Protein AF-A0A378QF52-F1 (afdb_monomer_lite)

Sequence (74 aa):
MSQASDTPSLMTFKEAYDILKHNADSLEQSQTLDIDNLVSVVEQSIDAYKVCQERINAVEQALKHAFDETALKN

pLDDT: mean 85.86, std 16.71, range [36.34, 98.38]

Organism: Moraxella lacunata (NCBI:txid477)

Foldseek 3Di:
DDDPPPDQDPDDLVRLVVLLVVLVVCCVPDPDDPPVCVVVSVVSNVVSVVNNVVVVVVVVVVVVVVVVVVVVVD

InterPro domains:
  IPR037004 Exonuclease VII, small subunit superfamily [G3DSA:1.10.287.1040] (8-73)
  IPR037004 Exonuclease VII, small subunit superfamily [SSF116842] (10-69)

Secondary structure (DSSP, 8-state):
------S--S--HHHHHHHHHHHHHHHHH-SS--HHHHHHHHHHHHHHHHHHHHHHHHHHHHHHHHHHHHHTT-

Structure (mmCIF, N/CA/C/O backbone):
data_AF-A0A378QF52-F1
#
_entry.id   AF-A0A378QF52-F1
#
loop_
_atom_site.group_PDB
_atom_site.id
_atom_site.type_symbol
_atom_site.label_atom_id
_atom_site.label_alt_id
_atom_site.label_comp_id
_atom_site.label_asym_id
_atom_site.label_entity_id
_atom_site.label_seq_id
_atom_site.pdbx_PDB_ins_code
_atom_site.Cartn_x
_atom_site.Cartn_y
_atom_site.Cartn_z
_atom_site.occupancy
_atom_site.B_iso_or_equiv
_atom_site.auth_seq_id
_atom_site.auth_comp_id
_atom_site.auth_asym_id
_atom_site.auth_atom_id
_atom_site.pdbx_PDB_model_num
ATOM 1 N N . MET A 1 1 ? -17.231 -16.036 -15.402 1.00 36.34 1 MET A N 1
ATOM 2 C CA . MET A 1 1 ? -16.146 -15.283 -16.065 1.00 36.34 1 MET A CA 1
ATOM 3 C C . MET A 1 1 ? -16.057 -13.955 -15.332 1.00 36.34 1 MET A C 1
ATOM 5 O O . MET A 1 1 ? -16.908 -13.109 -15.558 1.00 36.34 1 MET A O 1
ATOM 9 N N . SER A 1 2 ? -15.145 -13.835 -14.365 1.00 42.53 2 SER A N 1
ATOM 10 C CA . SER A 1 2 ? -14.988 -12.633 -13.534 1.00 42.53 2 SER A CA 1
ATOM 11 C C . SER A 1 2 ? -13.700 -11.935 -13.939 1.00 42.53 2 SER A C 1
ATOM 13 O O . SER A 1 2 ? -12.622 -12.461 -13.696 1.00 42.53 2 SER A O 1
ATOM 15 N N . GLN A 1 3 ? -13.827 -10.786 -14.587 1.00 44.03 3 GLN A N 1
ATOM 16 C CA . GLN A 1 3 ? -12.741 -9.846 -14.8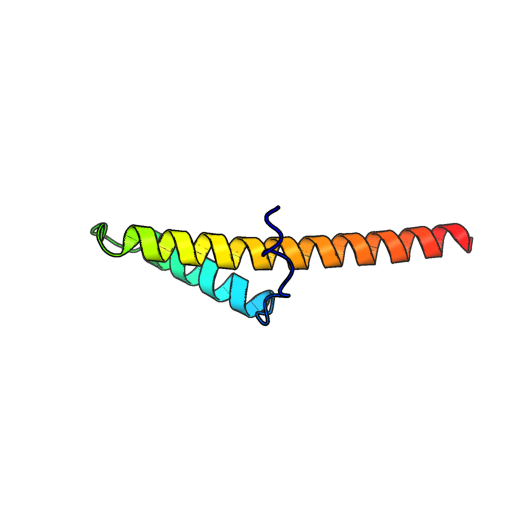40 1.00 44.03 3 GLN A CA 1
ATOM 17 C C . GLN A 1 3 ? -13.258 -8.499 -14.330 1.00 44.03 3 GLN A C 1
ATOM 19 O O . GLN A 1 3 ? -14.094 -7.872 -14.973 1.00 44.03 3 GLN A O 1
ATOM 24 N N . ALA A 1 4 ? -12.864 -8.137 -13.109 1.00 46.28 4 ALA A N 1
ATOM 25 C CA . ALA A 1 4 ? -13.222 -6.876 -12.450 1.00 46.28 4 ALA A CA 1
ATOM 26 C C . ALA A 1 4 ? -12.016 -6.285 -11.695 1.00 46.28 4 ALA A C 1
ATOM 28 O O . ALA A 1 4 ? -12.183 -5.629 -10.673 1.00 46.28 4 ALA A O 1
ATOM 29 N N . SER A 1 5 ? -10.799 -6.564 -12.166 1.00 47.75 5 SER A N 1
ATOM 30 C CA . SER A 1 5 ? -9.549 -6.207 -11.479 1.00 47.75 5 SER A CA 1
ATOM 31 C C . SER A 1 5 ? -8.641 -5.246 -12.254 1.00 47.75 5 SER A C 1
ATOM 33 O O . SER A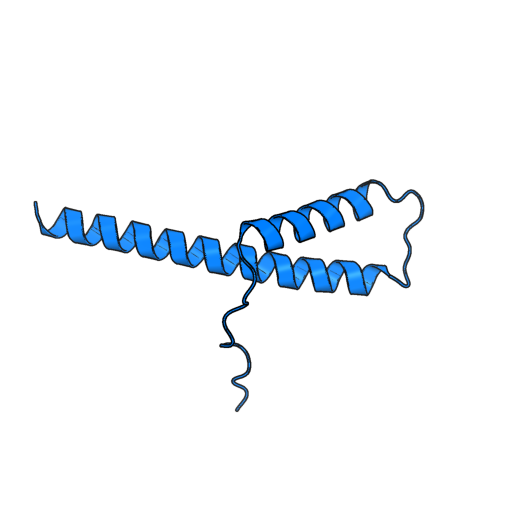 1 5 ? -7.631 -4.835 -11.702 1.00 47.75 5 SER A O 1
ATOM 35 N N . ASP A 1 6 ? -9.011 -4.822 -13.467 1.00 48.00 6 ASP A N 1
ATOM 36 C CA . ASP A 1 6 ? -8.150 -3.985 -14.326 1.00 48.00 6 ASP A CA 1
ATOM 37 C C . ASP A 1 6 ? -8.573 -2.505 -14.380 1.00 48.00 6 ASP A C 1
ATOM 39 O O . ASP A 1 6 ? -8.334 -1.814 -15.371 1.00 48.00 6 ASP A O 1
ATOM 43 N N . THR A 1 7 ? -9.208 -1.979 -13.328 1.00 48.78 7 THR A N 1
ATOM 44 C CA . THR A 1 7 ? -9.329 -0.519 -13.197 1.00 48.78 7 THR A CA 1
ATOM 45 C C . THR A 1 7 ? -8.042 -0.007 -12.556 1.00 48.78 7 THR A C 1
ATOM 47 O O . THR A 1 7 ? -7.821 -0.308 -11.381 1.00 48.78 7 THR A O 1
ATOM 50 N N . PRO A 1 8 ? -7.193 0.763 -13.265 1.00 56.22 8 PRO A N 1
ATOM 51 C CA . PRO A 1 8 ? -6.006 1.342 -12.655 1.00 56.22 8 PRO A CA 1
ATOM 52 C C . PRO A 1 8 ? -6.445 2.212 -11.481 1.00 56.22 8 PRO A C 1
ATOM 54 O O . PRO A 1 8 ? -7.216 3.160 -11.651 1.00 56.22 8 PRO A O 1
ATOM 57 N N . SER A 1 9 ? -5.973 1.869 -10.282 1.00 64.25 9 SER A N 1
ATOM 58 C CA . SER A 1 9 ? -6.225 2.683 -9.101 1.00 64.25 9 SER A CA 1
ATOM 59 C C . SER A 1 9 ? -5.671 4.083 -9.369 1.00 64.25 9 SER A C 1
ATOM 61 O O . SER A 1 9 ? -4.481 4.244 -9.651 1.00 64.25 9 SER A O 1
ATOM 63 N N . LEU A 1 10 ? -6.539 5.100 -9.322 1.00 81.81 10 LEU A N 1
ATOM 64 C CA . LEU A 1 10 ? -6.159 6.510 -9.509 1.00 81.81 10 LEU A CA 1
ATOM 65 C C . LEU A 1 10 ? -5.196 7.002 -8.414 1.00 81.81 10 LEU A C 1
ATOM 67 O O . LEU A 1 10 ? -4.639 8.089 -8.523 1.00 81.81 10 LEU A O 1
ATOM 71 N N . MET A 1 11 ? -4.996 6.192 -7.376 1.00 91.81 11 MET A N 1
ATOM 72 C CA . MET A 1 11 ? -4.121 6.452 -6.250 1.00 91.81 11 MET A CA 1
ATOM 73 C C . MET A 1 11 ? -2.641 6.273 -6.619 1.00 91.81 11 MET A C 1
ATOM 75 O O . MET A 1 11 ? -2.225 5.302 -7.268 1.00 91.81 11 MET A O 1
ATOM 79 N N . THR A 1 12 ? -1.820 7.220 -6.176 1.00 95.81 12 THR A N 1
ATOM 80 C CA . THR A 1 12 ? -0.361 7.156 -6.292 1.00 95.81 12 THR A CA 1
ATOM 81 C C . THR A 1 12 ? 0.246 6.260 -5.209 1.00 95.81 12 THR A C 1
ATOM 83 O O . THR A 1 12 ? -0.369 5.997 -4.177 1.00 95.81 12 THR A O 1
ATOM 86 N N . PHE A 1 13 ? 1.501 5.831 -5.406 1.00 96.69 13 PHE A N 1
ATOM 87 C CA . PHE A 1 13 ? 2.242 5.088 -4.377 1.00 96.69 13 PHE A CA 1
ATOM 88 C C . PHE A 1 13 ? 2.309 5.858 -3.053 1.00 96.69 13 PHE A C 1
ATOM 90 O O . PHE A 1 13 ? 2.115 5.274 -1.994 1.00 96.69 13 PHE A O 1
ATOM 97 N N . LYS A 1 14 ? 2.570 7.173 -3.110 1.00 97.56 14 LYS A N 1
ATOM 98 C CA . LYS A 1 14 ? 2.711 7.998 -1.908 1.00 97.56 14 LYS A CA 1
ATOM 99 C C . LYS A 1 14 ? 1.413 8.029 -1.106 1.00 97.56 14 LYS A C 1
ATOM 101 O O . LYS A 1 14 ? 1.447 7.810 0.096 1.00 97.56 14 LYS A O 1
ATOM 106 N N . GLU A 1 15 ? 0.288 8.285 -1.765 1.00 97.81 15 GLU A N 1
ATOM 107 C CA . GLU A 1 15 ? -1.008 8.342 -1.086 1.00 97.81 15 GLU A CA 1
ATOM 108 C C . GLU A 1 15 ? -1.360 6.982 -0.471 1.00 97.81 15 GLU A C 1
ATOM 110 O O . GLU A 1 15 ? -1.806 6.921 0.671 1.00 97.81 15 GLU A O 1
ATOM 115 N N . ALA A 1 16 ? -1.125 5.884 -1.200 1.00 97.69 16 ALA A N 1
ATOM 116 C CA . ALA A 1 16 ? -1.360 4.532 -0.698 1.00 97.69 16 ALA A CA 1
ATOM 117 C C . ALA A 1 16 ? -0.482 4.214 0.520 1.00 97.69 16 ALA A C 1
ATOM 119 O O . ALA A 1 16 ? -0.964 3.714 1.537 1.00 97.69 16 ALA A O 1
ATOM 120 N N . TYR A 1 17 ? 0.800 4.568 0.454 1.00 98.19 17 TYR A N 1
ATOM 121 C CA . TYR A 1 17 ? 1.724 4.411 1.568 1.00 98.19 17 TYR A CA 1
ATOM 122 C C . TYR A 1 17 ? 1.300 5.229 2.793 1.00 98.19 17 TYR A C 1
ATOM 124 O O . TYR A 1 17 ? 1.341 4.709 3.906 1.00 98.19 17 TYR A O 1
ATOM 132 N N . ASP A 1 18 ? 0.853 6.473 2.601 1.00 98.38 18 ASP A N 1
ATOM 133 C CA . ASP A 1 18 ? 0.398 7.335 3.694 1.00 98.38 18 ASP A CA 1
ATOM 134 C C . ASP A 1 18 ? -0.819 6.725 4.418 1.00 98.38 18 ASP A C 1
ATOM 136 O O . ASP A 1 18 ? -0.842 6.708 5.650 1.00 98.38 18 ASP A O 1
ATOM 140 N N . ILE A 1 19 ? -1.786 6.152 3.683 1.00 97.62 19 ILE A N 1
ATOM 141 C CA . ILE A 1 19 ? -2.921 5.421 4.282 1.00 97.62 19 ILE A CA 1
ATOM 142 C C . ILE A 1 19 ? -2.433 4.202 5.062 1.00 97.62 19 ILE A C 1
ATOM 144 O O . ILE A 1 19 ? -2.806 4.015 6.220 1.00 97.62 19 ILE A O 1
ATOM 148 N N . LEU A 1 20 ? -1.583 3.378 4.446 1.00 96.81 20 LEU A N 1
ATOM 149 C CA . LEU A 1 20 ? -1.082 2.162 5.080 1.00 96.81 20 LEU A CA 1
ATOM 150 C C . LEU A 1 20 ? -0.329 2.481 6.378 1.00 96.81 20 LEU A C 1
ATOM 152 O O . LEU A 1 20 ? -0.535 1.820 7.396 1.00 96.81 20 LEU A O 1
ATOM 156 N N . LYS A 1 21 ? 0.509 3.523 6.354 1.00 97.81 21 LYS A N 1
ATOM 157 C CA . LYS A 1 21 ? 1.261 3.986 7.520 1.00 97.81 21 LYS A CA 1
ATOM 158 C C . LYS A 1 21 ? 0.332 4.517 8.609 1.00 97.81 21 LYS A C 1
ATOM 160 O O . LYS A 1 21 ? 0.472 4.116 9.759 1.00 97.81 21 LYS A O 1
ATOM 165 N N . HIS A 1 22 ? -0.636 5.357 8.248 1.00 96.44 22 HIS A N 1
ATOM 166 C CA . HIS A 1 22 ? -1.607 5.898 9.195 1.00 96.44 22 HIS A CA 1
ATOM 167 C C . HIS A 1 22 ? -2.426 4.803 9.892 1.00 96.44 22 HIS A C 1
ATOM 169 O O . HIS A 1 22 ? -2.605 4.845 11.111 1.00 96.44 22 HIS A O 1
ATOM 175 N N . ASN A 1 23 ? -2.894 3.808 9.138 1.00 95.31 23 ASN A N 1
ATOM 176 C CA . ASN A 1 23 ? -3.671 2.701 9.685 1.00 95.31 23 ASN A CA 1
ATOM 177 C C . ASN A 1 23 ? -2.827 1.834 10.625 1.00 95.31 23 ASN A C 1
ATOM 179 O O . ASN A 1 23 ? -3.289 1.488 11.710 1.00 95.31 23 ASN A O 1
ATOM 183 N N . ALA A 1 24 ? -1.582 1.527 10.245 1.00 94.31 24 ALA A N 1
ATOM 184 C CA . ALA A 1 24 ? -0.655 0.793 11.103 1.00 94.31 24 ALA A CA 1
ATOM 185 C C . ALA A 1 24 ? -0.379 1.548 12.413 1.00 94.31 24 ALA A C 1
ATOM 187 O O . ALA A 1 24 ? -0.526 0.975 13.490 1.00 94.31 24 ALA A O 1
ATOM 188 N N . ASP A 1 25 ? -0.076 2.847 12.327 1.00 94.31 25 ASP A N 1
ATOM 189 C CA . ASP A 1 25 ? 0.172 3.689 13.501 1.00 94.31 25 ASP A CA 1
ATOM 190 C C . ASP A 1 25 ? -1.059 3.750 14.416 1.00 94.31 25 ASP A C 1
ATOM 192 O O . ASP A 1 25 ? -0.941 3.655 15.638 1.00 94.31 25 ASP A O 1
ATOM 196 N N . SER A 1 26 ? -2.255 3.849 13.832 1.00 90.75 26 SER A N 1
ATOM 197 C CA . SER A 1 26 ? -3.513 3.876 14.583 1.00 90.75 26 SER A CA 1
ATOM 198 C C . SER A 1 26 ? -3.773 2.555 15.311 1.00 90.75 26 SER A C 1
ATOM 200 O O . SER A 1 26 ? -4.187 2.568 16.470 1.00 90.75 26 SER A O 1
ATOM 202 N N . LEU A 1 27 ? -3.500 1.413 14.671 1.00 89.44 27 LEU A N 1
ATOM 203 C CA . LEU A 1 27 ? -3.644 0.091 15.287 1.00 89.44 27 LEU A CA 1
ATOM 204 C C . LEU A 1 27 ? -2.634 -0.128 16.420 1.00 89.44 27 LEU A C 1
ATOM 206 O O . LEU A 1 27 ? -3.004 -0.657 17.465 1.00 89.44 27 LEU A O 1
ATOM 210 N N . GLU A 1 28 ? -1.384 0.305 16.243 1.00 89.25 28 GLU A N 1
ATOM 211 C CA . GLU A 1 28 ? -0.334 0.187 17.263 1.00 89.25 28 GLU A CA 1
ATOM 212 C C . GLU A 1 28 ? -0.597 1.071 18.491 1.00 89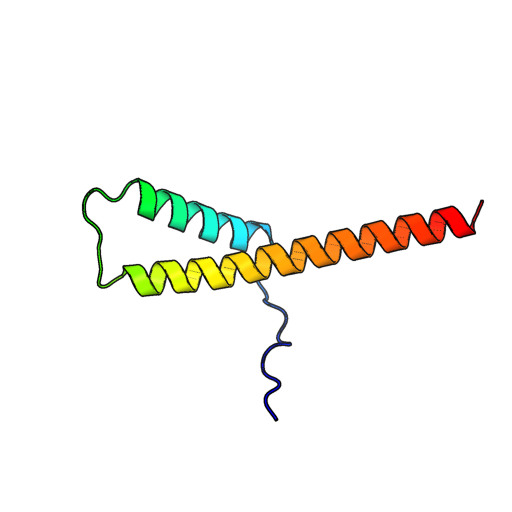.25 28 GLU A C 1
ATOM 214 O O . GLU A 1 28 ? -0.312 0.671 19.620 1.00 89.25 28 GLU A O 1
ATOM 219 N N . GLN A 1 29 ? -1.137 2.275 18.287 1.00 88.25 29 GLN A N 1
ATOM 220 C CA . GLN A 1 29 ? -1.365 3.252 19.359 1.00 88.25 29 GLN A CA 1
ATOM 221 C C . GLN A 1 29 ? -2.702 3.065 20.092 1.00 88.25 29 GLN A C 1
ATOM 223 O O . GLN A 1 29 ? -2.913 3.653 21.158 1.00 88.25 29 GLN A O 1
ATOM 228 N N . SER A 1 30 ? -3.613 2.255 19.549 1.00 81.25 30 SER A N 1
ATOM 229 C CA . SER A 1 30 ? -4.934 2.029 20.134 1.00 81.25 30 SER A CA 1
ATOM 230 C C . SER A 1 30 ? -4.844 1.184 21.410 1.00 81.25 30 SER A C 1
ATOM 232 O O . SER A 1 30 ? -4.627 -0.022 21.365 1.00 81.25 30 SER A O 1
ATOM 234 N N . GLN A 1 31 ? -5.058 1.813 22.574 1.00 74.69 31 GLN A N 1
ATOM 235 C CA . GLN A 1 31 ? -5.065 1.133 23.885 1.00 74.69 31 GLN A CA 1
ATOM 236 C C . GLN A 1 31 ? -6.238 0.155 24.053 1.00 74.69 31 GLN A C 1
ATOM 238 O O . GLN A 1 31 ? -6.151 -0.799 24.825 1.00 74.69 31 GLN A O 1
ATOM 243 N N . THR A 1 32 ? -7.337 0.393 23.340 1.00 79.06 32 THR A N 1
ATOM 244 C CA . THR A 1 32 ? -8.519 -0.469 23.305 1.00 79.06 32 THR A CA 1
ATOM 245 C C . THR A 1 32 ? -8.837 -0.789 21.856 1.00 79.06 32 THR A C 1
ATOM 247 O O . THR A 1 32 ? -9.035 0.127 21.060 1.00 79.06 32 THR A O 1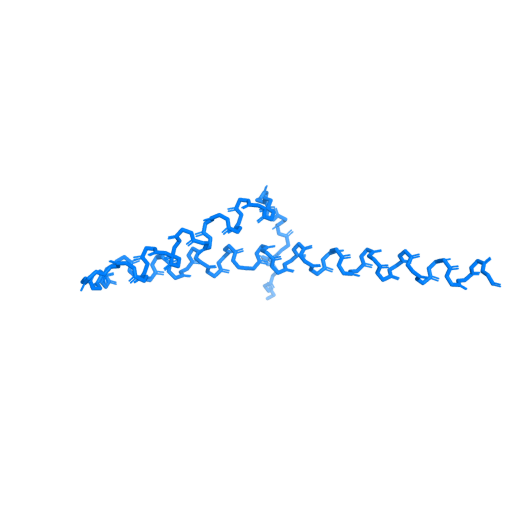
ATOM 250 N N . LEU A 1 33 ? -8.884 -2.077 21.518 1.00 75.44 33 LEU A N 1
ATOM 251 C CA . LEU A 1 33 ? -9.202 -2.518 20.165 1.00 75.44 33 LEU A CA 1
ATOM 252 C C . LEU A 1 33 ? -10.667 -2.182 19.842 1.00 75.44 33 LEU A C 1
ATOM 254 O O . LEU A 1 33 ? -11.579 -2.736 20.458 1.00 75.44 33 LEU A O 1
ATOM 258 N N . ASP A 1 34 ? -10.888 -1.290 18.880 1.00 81.94 34 ASP A N 1
ATOM 259 C CA . ASP A 1 34 ? -12.217 -0.992 18.345 1.00 81.94 34 ASP A CA 1
ATOM 260 C C . ASP A 1 34 ? -12.596 -2.059 17.309 1.00 81.94 34 ASP A C 1
ATOM 262 O O . ASP A 1 34 ? -12.233 -1.974 16.135 1.00 81.94 34 ASP A O 1
ATOM 266 N N . ILE A 1 35 ? -13.273 -3.112 17.774 1.00 83.06 35 ILE A N 1
ATOM 267 C CA . ILE A 1 35 ? -13.632 -4.281 16.957 1.00 83.06 35 ILE A CA 1
ATOM 268 C C . ILE A 1 35 ? -14.564 -3.891 15.802 1.00 83.06 35 ILE A C 1
ATOM 270 O O . ILE A 1 35 ? -14.441 -4.461 14.717 1.00 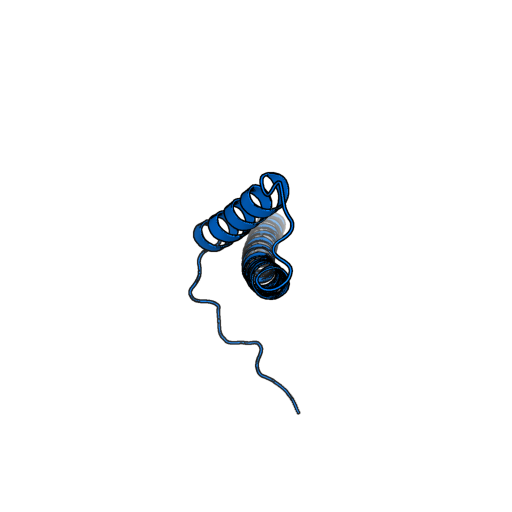83.06 35 ILE A O 1
ATOM 274 N N . ASP A 1 36 ? -15.448 -2.912 16.009 1.00 87.62 36 ASP A N 1
ATOM 275 C CA . ASP A 1 36 ? -16.442 -2.508 15.010 1.00 87.62 36 ASP A CA 1
ATOM 276 C C . ASP A 1 36 ? -15.769 -1.838 13.804 1.00 87.62 36 ASP A C 1
ATOM 278 O O . ASP A 1 36 ? -16.155 -2.074 12.657 1.00 87.62 36 ASP A O 1
ATOM 282 N N . ASN A 1 37 ? -14.708 -1.062 14.045 1.00 86.12 37 ASN A N 1
ATOM 283 C CA . ASN A 1 37 ? -13.944 -0.400 12.986 1.00 86.12 37 ASN A CA 1
ATOM 284 C C . ASN A 1 37 ? -12.732 -1.203 12.491 1.00 86.12 37 ASN A C 1
ATOM 286 O O . ASN A 1 37 ? -12.185 -0.888 11.431 1.00 86.12 37 ASN A O 1
ATOM 290 N N . LEU A 1 38 ? -12.326 -2.260 13.202 1.00 89.81 38 LEU A N 1
ATOM 291 C CA . LEU A 1 38 ? -11.132 -3.043 12.877 1.00 89.81 38 LEU A CA 1
ATOM 292 C C . LEU A 1 38 ? -11.164 -3.598 11.450 1.00 89.81 38 LEU A C 1
ATOM 294 O O . LEU A 1 38 ? -10.181 -3.480 10.722 1.00 89.81 38 LEU A O 1
ATOM 298 N N . VAL A 1 39 ? -12.291 -4.187 11.040 1.00 91.69 39 VAL A N 1
ATOM 299 C CA . VAL A 1 39 ? -12.424 -4.790 9.704 1.00 91.69 39 VAL A CA 1
ATOM 300 C C . VAL A 1 39 ? -12.264 -3.729 8.615 1.00 91.69 39 VAL A C 1
ATOM 302 O O . VAL A 1 39 ? -11.501 -3.938 7.677 1.00 91.69 39 VAL A O 1
ATOM 305 N N . SER A 1 40 ? -12.885 -2.560 8.791 1.00 92.75 40 SER A N 1
ATOM 306 C CA . SER A 1 40 ? -12.777 -1.442 7.846 1.00 92.75 40 SER A CA 1
ATOM 307 C C .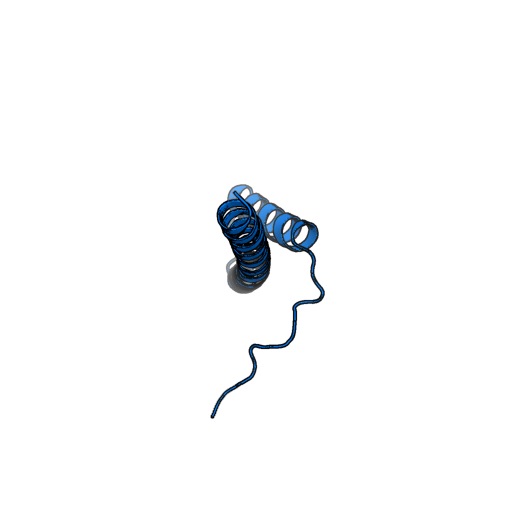 SER A 1 40 ? -11.336 -0.940 7.708 1.00 92.75 40 SER A C 1
ATOM 309 O O . SER A 1 40 ? -10.851 -0.732 6.595 1.00 92.75 40 SER A O 1
ATOM 311 N N . VAL A 1 41 ? -10.610 -0.799 8.824 1.00 93.19 41 VAL A N 1
ATOM 312 C CA . VAL A 1 41 ? -9.194 -0.390 8.809 1.00 93.19 41 VAL A CA 1
ATOM 313 C C . VAL A 1 41 ? -8.329 -1.429 8.094 1.00 93.19 41 VAL A C 1
ATOM 315 O O . VAL A 1 41 ? -7.442 -1.074 7.314 1.00 93.19 41 VAL A O 1
ATOM 318 N N . VAL A 1 42 ? -8.586 -2.718 8.324 1.00 93.50 42 VAL A N 1
ATOM 319 C CA . VAL A 1 42 ? -7.847 -3.807 7.672 1.00 93.50 42 VAL A CA 1
ATOM 320 C C . VAL A 1 42 ? -8.121 -3.836 6.168 1.00 93.50 42 VAL A C 1
ATOM 322 O O . VAL A 1 42 ? -7.172 -3.935 5.393 1.00 93.50 42 VAL A O 1
ATOM 325 N N . GLU A 1 43 ? -9.373 -3.691 5.736 1.00 95.25 43 GLU A N 1
ATOM 326 C CA . GLU A 1 43 ? -9.740 -3.639 4.314 1.00 95.25 43 GLU A CA 1
ATOM 327 C C . GLU A 1 43 ? -9.063 -2.465 3.599 1.00 95.25 43 GLU A C 1
ATOM 329 O O . GLU A 1 43 ? -8.382 -2.666 2.590 1.00 95.25 43 GLU A O 1
ATOM 334 N N . GLN A 1 44 ? -9.136 -1.263 4.180 1.00 95.62 44 GLN A N 1
ATOM 335 C CA . GLN A 1 44 ? -8.444 -0.080 3.656 1.00 95.62 44 GLN A CA 1
ATOM 336 C C . GLN A 1 44 ? -6.929 -0.295 3.563 1.00 95.62 44 GLN A C 1
ATOM 338 O O . GLN A 1 44 ? -6.293 0.113 2.590 1.00 95.62 44 GLN A O 1
ATOM 343 N N . SER A 1 45 ? -6.342 -0.963 4.557 1.00 96.81 45 SER A N 1
ATOM 344 C CA . SER A 1 45 ? -4.910 -1.276 4.569 1.00 96.81 45 SER A CA 1
ATOM 345 C C . SER A 1 45 ? -4.535 -2.277 3.477 1.00 96.81 45 SER A C 1
ATOM 347 O O . SER A 1 45 ? -3.519 -2.103 2.809 1.00 96.81 45 SER A O 1
ATOM 349 N N . ILE A 1 46 ? -5.357 -3.306 3.253 1.00 97.00 46 ILE A N 1
ATOM 350 C CA . ILE A 1 46 ? -5.146 -4.293 2.188 1.00 97.00 46 ILE A CA 1
ATOM 351 C C . ILE A 1 46 ? -5.217 -3.622 0.814 1.00 97.00 46 ILE A C 1
ATOM 353 O O . ILE A 1 46 ? -4.379 -3.900 -0.045 1.00 97.00 46 ILE A O 1
ATOM 357 N N . ASP A 1 47 ? -6.182 -2.736 0.596 1.00 96.38 47 ASP A N 1
ATOM 358 C CA . ASP A 1 47 ? -6.330 -2.062 -0.692 1.00 96.38 47 ASP A CA 1
ATOM 359 C C . ASP A 1 47 ? -5.195 -1.067 -0.952 1.00 96.38 47 ASP A C 1
ATOM 361 O O . ASP A 1 47 ? -4.613 -1.074 -2.040 1.00 96.38 47 ASP A O 1
ATOM 365 N N . ALA A 1 48 ? -4.781 -0.302 0.060 1.00 97.38 48 ALA A N 1
ATOM 366 C CA . ALA A 1 48 ? -3.601 0.554 -0.034 1.00 97.38 48 ALA A CA 1
ATOM 367 C C . ALA A 1 48 ? -2.318 -0.263 -0.292 1.00 97.38 48 ALA A C 1
ATOM 369 O O . ALA A 1 48 ? -1.504 0.089 -1.147 1.00 97.38 48 ALA A O 1
ATOM 370 N N . TYR A 1 49 ? -2.160 -1.408 0.379 1.00 97.75 49 TYR A N 1
ATOM 371 C CA . TYR A 1 49 ? -1.037 -2.319 0.156 1.00 97.75 49 TYR A CA 1
ATOM 372 C C . TYR A 1 49 ? -0.982 -2.845 -1.286 1.00 97.75 49 TYR A C 1
ATOM 374 O O . TYR A 1 49 ? 0.094 -2.846 -1.887 1.00 97.75 49 TYR A O 1
ATOM 382 N N . LYS A 1 50 ? -2.120 -3.247 -1.871 1.00 97.38 50 LYS A N 1
ATOM 383 C CA . LYS A 1 50 ? -2.173 -3.708 -3.271 1.00 97.38 50 LYS A CA 1
ATOM 384 C C . LYS A 1 50 ? -1.691 -2.628 -4.237 1.00 97.38 50 LYS A C 1
ATOM 386 O O . LYS A 1 50 ? -0.911 -2.935 -5.134 1.00 97.38 50 LYS A O 1
ATOM 391 N N . VAL A 1 51 ? -2.089 -1.370 -4.027 1.00 97.19 51 VAL A N 1
ATOM 392 C CA . VAL A 1 51 ? -1.608 -0.243 -4.845 1.00 97.19 51 VAL A CA 1
ATOM 393 C C . VAL A 1 51 ? -0.098 -0.071 -4.690 1.00 97.19 51 VAL A C 1
ATOM 395 O O . VAL A 1 51 ? 0.612 0.050 -5.688 1.00 97.19 51 VAL A O 1
ATOM 398 N N . CYS A 1 52 ? 0.423 -0.106 -3.460 1.00 97.69 52 CYS A N 1
ATOM 399 C CA . CYS A 1 52 ? 1.867 -0.049 -3.222 1.00 97.69 52 CYS A CA 1
ATOM 400 C C . CYS A 1 52 ? 2.611 -1.155 -3.984 1.00 97.69 52 CYS A C 1
ATOM 402 O O . CYS A 1 52 ? 3.593 -0.875 -4.673 1.00 97.69 52 CYS A O 1
ATOM 404 N N . GLN A 1 53 ? 2.118 -2.392 -3.899 1.00 97.81 53 GLN A N 1
ATOM 405 C CA . GLN A 1 53 ? 2.700 -3.546 -4.577 1.00 97.81 53 GLN A CA 1
ATOM 406 C C . GLN A 1 53 ? 2.664 -3.394 -6.102 1.00 97.81 53 GLN A C 1
ATOM 408 O O . GLN A 1 53 ? 3.681 -3.605 -6.758 1.00 97.81 53 GLN A O 1
ATOM 413 N N . GLU A 1 54 ? 1.531 -2.986 -6.675 1.00 96.75 54 GLU A N 1
ATOM 414 C CA . GLU A 1 54 ? 1.388 -2.770 -8.119 1.00 96.75 54 GLU A CA 1
ATOM 415 C C . GLU A 1 54 ? 2.405 -1.744 -8.636 1.00 96.75 54 GLU A C 1
ATOM 417 O O . GLU A 1 54 ? 3.082 -1.974 -9.641 1.00 96.75 54 GLU A O 1
ATOM 422 N N . ARG A 1 55 ? 2.563 -0.622 -7.923 1.00 95.69 55 ARG A N 1
ATOM 423 C CA . ARG A 1 55 ? 3.501 0.438 -8.313 1.00 95.69 55 ARG A CA 1
ATOM 424 C C . ARG A 1 55 ? 4.959 -0.004 -8.191 1.00 95.69 55 ARG A C 1
ATOM 426 O O . ARG A 1 55 ? 5.741 0.317 -9.082 1.00 95.69 55 ARG A O 1
ATOM 433 N N . ILE A 1 56 ? 5.320 -0.760 -7.151 1.00 97.50 56 ILE A N 1
ATOM 434 C CA . ILE A 1 56 ? 6.667 -1.342 -7.017 1.00 97.50 56 ILE A CA 1
ATOM 435 C C . ILE A 1 56 ? 6.939 -2.309 -8.172 1.00 97.50 56 ILE A C 1
ATOM 437 O O . ILE A 1 56 ? 7.948 -2.164 -8.858 1.00 97.50 56 ILE A O 1
ATOM 441 N N . ASN A 1 57 ? 6.008 -3.221 -8.457 1.00 97.00 57 ASN A N 1
ATOM 442 C CA . ASN A 1 57 ? 6.148 -4.187 -9.545 1.00 97.00 57 ASN A CA 1
ATOM 443 C C . ASN A 1 57 ? 6.326 -3.496 -10.906 1.00 97.00 57 ASN A C 1
ATOM 445 O O . ASN A 1 57 ? 7.120 -3.947 -11.731 1.00 97.00 57 ASN A O 1
ATOM 449 N N . ALA A 1 58 ? 5.607 -2.398 -11.153 1.00 95.88 58 ALA A N 1
ATOM 450 C CA . ALA A 1 58 ? 5.758 -1.617 -12.378 1.00 95.88 58 ALA A CA 1
ATOM 451 C C . ALA A 1 58 ? 7.154 -0.975 -12.487 1.00 95.88 58 ALA A C 1
ATOM 453 O O . ALA A 1 58 ? 7.750 -0.976 -13.565 1.00 95.88 58 ALA A O 1
ATOM 454 N N . VAL A 1 59 ? 7.703 -0.468 -11.376 1.00 96.62 59 VAL A N 1
ATOM 455 C CA . VAL A 1 59 ? 9.071 0.075 -11.326 1.00 96.62 59 VAL A CA 1
ATOM 456 C C . VAL A 1 59 ? 10.103 -1.022 -11.570 1.00 96.62 59 VAL A C 1
ATOM 458 O O . VAL A 1 59 ? 11.005 -0.832 -12.382 1.00 96.62 59 VAL A O 1
ATOM 461 N N . GLU A 1 60 ? 9.963 -2.181 -10.927 1.00 97.12 60 GLU A N 1
ATOM 462 C CA . GLU A 1 60 ? 10.861 -3.323 -11.130 1.00 97.12 60 GLU A CA 1
ATOM 463 C C . GLU A 1 60 ? 10.875 -3.782 -12.594 1.00 97.12 60 GLU A C 1
ATOM 465 O O . GLU A 1 60 ? 11.945 -3.996 -13.168 1.00 97.12 60 GLU A O 1
ATOM 470 N N . GLN A 1 61 ? 9.703 -3.864 -13.230 1.00 96.50 61 GLN A N 1
ATOM 471 C CA . GLN A 1 61 ? 9.582 -4.204 -14.649 1.00 96.50 61 GLN A CA 1
ATOM 472 C C . GLN A 1 61 ? 10.243 -3.157 -15.552 1.00 96.50 61 GLN A C 1
ATOM 474 O O . GLN A 1 61 ? 10.984 -3.521 -16.467 1.00 96.50 61 GLN A O 1
ATOM 479 N N . ALA A 1 62 ? 10.026 -1.867 -15.282 1.00 95.69 62 ALA A N 1
ATOM 480 C CA . ALA A 1 62 ? 10.636 -0.785 -16.051 1.00 95.69 62 ALA A CA 1
ATOM 481 C C . ALA A 1 62 ? 12.169 -0.786 -15.930 1.00 95.69 62 ALA A C 1
ATOM 483 O O . ALA A 1 62 ? 12.869 -0.646 -16.933 1.00 95.69 62 ALA A O 1
ATOM 484 N N . LEU A 1 63 ? 12.697 -1.001 -14.720 1.00 96.38 63 LEU A N 1
ATOM 485 C CA . LEU A 1 63 ? 14.138 -1.110 -14.480 1.00 96.38 63 LEU A CA 1
ATOM 486 C C . LEU A 1 63 ? 14.732 -2.328 -15.183 1.00 96.38 63 LEU A C 1
ATOM 488 O O . LEU A 1 63 ? 15.757 -2.207 -15.854 1.00 96.38 63 LEU A O 1
ATOM 492 N N . LYS A 1 64 ? 14.074 -3.488 -15.081 1.00 95.88 64 LYS A N 1
ATOM 493 C CA . LYS A 1 64 ? 14.503 -4.696 -15.785 1.00 95.88 64 LYS A CA 1
ATOM 494 C C . LYS A 1 64 ? 14.577 -4.462 -17.293 1.00 95.88 64 LYS A C 1
ATOM 496 O O . LYS A 1 64 ? 15.588 -4.793 -17.904 1.00 95.88 64 LYS A O 1
ATOM 501 N N . HIS A 1 65 ? 13.542 -3.862 -17.875 1.00 95.12 65 HIS A N 1
ATOM 502 C CA . HIS A 1 65 ? 13.512 -3.558 -19.301 1.00 95.12 65 HIS A CA 1
ATOM 503 C C . HIS A 1 65 ? 14.647 -2.609 -19.707 1.00 95.12 65 HIS A C 1
ATOM 505 O O . HIS A 1 65 ? 15.374 -2.902 -20.653 1.00 95.12 65 HIS A O 1
ATOM 511 N N . ALA A 1 66 ? 14.872 -1.532 -18.947 1.00 94.62 66 ALA A N 1
ATOM 512 C CA . ALA A 1 66 ? 15.952 -0.584 -19.215 1.00 94.62 66 ALA A CA 1
ATOM 513 C C . ALA A 1 66 ? 17.346 -1.242 -19.169 1.00 94.62 66 ALA A C 1
ATOM 515 O O . ALA A 1 66 ? 18.215 -0.932 -19.991 1.00 94.62 66 ALA A O 1
ATOM 516 N N . PHE A 1 67 ? 17.571 -2.170 -18.233 1.00 93.50 67 PHE A N 1
ATOM 517 C CA . PHE A 1 67 ? 18.835 -2.901 -18.138 1.00 93.50 67 PHE A CA 1
ATOM 518 C C . PHE A 1 67 ? 19.009 -3.943 -19.247 1.00 93.50 67 PHE A C 1
ATOM 520 O O . PHE A 1 67 ? 20.097 -4.021 -19.817 1.00 93.50 67 PHE A O 1
ATOM 527 N N . ASP A 1 68 ? 17.959 -4.687 -19.601 1.00 93.00 68 ASP A N 1
ATOM 528 C CA . ASP A 1 68 ? 17.998 -5.653 -20.706 1.00 93.00 68 ASP A CA 1
ATOM 529 C C . ASP A 1 68 ? 18.260 -4.937 -22.050 1.00 93.00 68 ASP A C 1
ATOM 531 O O . ASP A 1 68 ? 19.100 -5.372 -22.837 1.00 93.00 68 ASP A O 1
ATOM 535 N N . GLU A 1 69 ? 17.625 -3.784 -22.294 1.00 85.25 69 GLU A N 1
ATOM 536 C CA . GLU A 1 69 ? 17.890 -2.958 -23.482 1.00 85.25 69 GLU A CA 1
ATOM 537 C C . GLU A 1 69 ? 19.321 -2.413 -23.529 1.00 85.25 69 GLU A C 1
ATOM 539 O O . GLU A 1 69 ? 19.910 -2.305 -24.606 1.00 85.25 69 GLU A O 1
ATOM 544 N N . THR A 1 70 ? 19.883 -2.045 -22.377 1.00 77.44 70 THR A N 1
ATOM 545 C CA . THR A 1 70 ? 21.263 -1.551 -22.290 1.00 77.44 70 THR A CA 1
ATOM 546 C C . THR A 1 70 ? 22.264 -2.679 -22.541 1.00 77.44 70 THR A C 1
ATOM 548 O O . THR A 1 70 ? 23.260 -2.468 -23.227 1.00 77.44 70 THR A O 1
ATOM 551 N N . ALA A 1 71 ? 21.990 -3.887 -22.044 1.00 74.44 71 ALA A N 1
ATOM 552 C CA . ALA A 1 71 ? 22.829 -5.061 -22.266 1.00 74.44 71 ALA A CA 1
ATOM 553 C C . ALA A 1 71 ? 22.843 -5.523 -23.735 1.00 74.44 71 ALA A C 1
ATOM 555 O O . ALA A 1 71 ? 23.857 -6.032 -24.191 1.00 74.44 71 ALA A O 1
ATOM 556 N N . LEU A 1 72 ? 21.756 -5.314 -24.486 1.00 67.25 72 LEU A N 1
ATOM 557 C CA . LEU A 1 72 ? 21.677 -5.626 -25.921 1.00 67.25 72 LEU A CA 1
ATOM 558 C C . LEU A 1 72 ? 22.409 -4.614 -26.823 1.00 67.25 72 LEU A C 1
ATOM 560 O O . LEU A 1 72 ? 22.581 -4.874 -28.014 1.00 67.25 72 LEU A O 1
ATOM 564 N N . LYS A 1 73 ? 22.794 -3.447 -26.291 1.00 64.44 73 LYS A N 1
ATOM 565 C CA . LYS A 1 73 ? 23.477 -2.373 -27.036 1.00 64.44 73 LYS A CA 1
ATOM 566 C C . LYS A 1 73 ? 25.004 -2.384 -26.875 1.00 64.44 73 LYS A C 1
ATOM 568 O O . LYS A 1 73 ? 25.660 -1.575 -27.530 1.00 64.44 73 LYS A O 1
ATOM 573 N N . ASN A 1 74 ? 25.546 -3.274 -26.042 1.00 51.09 74 ASN A N 1
ATOM 574 C CA . ASN A 1 74 ? 26.981 -3.446 -25.776 1.00 51.09 74 ASN A CA 1
ATOM 575 C C . ASN A 1 74 ? 27.468 -4.808 -26.274 1.00 51.09 74 ASN A C 1
ATOM 577 O O . ASN A 1 74 ? 28.663 -4.893 -26.629 1.00 51.09 74 ASN A O 1
#

Radius of gyration: 17.64 Å; chains: 1; bounding box: 43×24×51 Å